Protein AF-A0A565BFU1-F1 (afdb_monomer_lite)

Foldseek 3Di:
DDDPVLVVVLVVLVVVLVCCCPVPVPDDPVVNVVSVVVNVVSVVVVDDPPPPPCVVVVVVVVVVVVVVD

pLDDT: mean 81.5, std 17.25, range [50.28, 98.5]

Structure (mmCIF, N/CA/C/O backbone):
data_AF-A0A565BFU1-F1
#
_entry.id   AF-A0A565BFU1-F1
#
loop_
_atom_site.group_PDB
_atom_site.id
_atom_site.type_symbol
_atom_site.label_atom_id
_atom_site.label_alt_id
_atom_site.label_comp_id
_atom_site.label_asym_id
_atom_site.label_entity_id
_atom_site.label_seq_id
_atom_site.pdbx_PDB_ins_code
_atom_site.Cartn_x
_atom_site.Cartn_y
_atom_site.Cartn_z
_atom_site.occupancy
_atom_site.B_iso_or_equiv
_atom_site.auth_seq_id
_atom_site.auth_comp_id
_atom_site.auth_asym_id
_atom_site.auth_atom_id
_atom_site.pdbx_PDB_model_num
ATOM 1 N N . MET A 1 1 ? 17.494 -1.138 -14.099 1.00 55.69 1 MET A N 1
ATOM 2 C CA . MET A 1 1 ? 17.957 -0.230 -13.030 1.00 55.69 1 MET A CA 1
ATOM 3 C C . MET A 1 1 ? 16.765 0.625 -12.661 1.00 55.69 1 MET A C 1
ATOM 5 O O . MET A 1 1 ? 16.290 1.325 -13.543 1.00 55.69 1 MET A O 1
ATOM 9 N N . SER A 1 2 ? 16.234 0.494 -11.446 1.00 65.94 2 SER A N 1
ATOM 10 C CA . SER A 1 2 ? 15.143 1.357 -10.973 1.00 65.94 2 SER A CA 1
ATOM 11 C C . SER A 1 2 ? 15.628 2.798 -10.909 1.00 65.94 2 SER A C 1
ATOM 13 O O . SER A 1 2 ? 16.764 3.048 -10.491 1.00 65.94 2 SER A O 1
ATOM 15 N N . SER A 1 3 ? 14.797 3.738 -11.340 1.00 81.44 3 SER A N 1
ATOM 16 C CA . SER A 1 3 ? 15.103 5.157 -11.206 1.00 81.44 3 SER A CA 1
ATOM 17 C C . SER A 1 3 ? 15.148 5.549 -9.724 1.00 81.44 3 SER A C 1
ATOM 19 O O . SER A 1 3 ? 1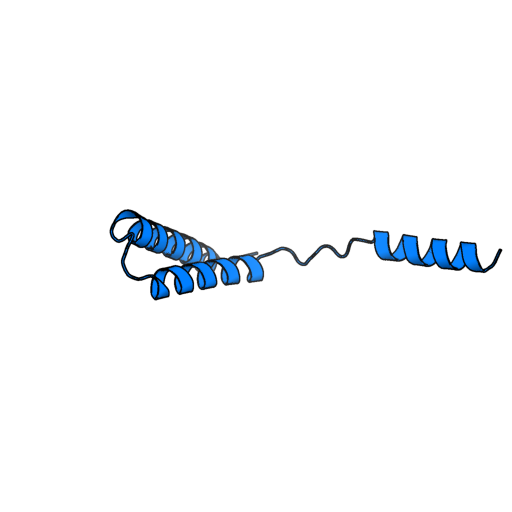4.437 4.991 -8.885 1.00 81.44 3 SER A O 1
ATOM 21 N N . THR A 1 4 ? 15.973 6.543 -9.386 1.00 85.00 4 THR A N 1
ATOM 22 C CA . THR A 1 4 ? 16.043 7.112 -8.026 1.00 85.00 4 THR A CA 1
ATOM 23 C C . THR A 1 4 ? 14.666 7.551 -7.523 1.00 85.00 4 THR A C 1
ATOM 25 O O . THR A 1 4 ? 14.376 7.462 -6.333 1.00 85.00 4 THR A O 1
ATOM 28 N N . TRP A 1 5 ? 13.805 7.996 -8.439 1.00 86.94 5 TRP A N 1
ATOM 29 C CA . TRP A 1 5 ? 12.451 8.435 -8.134 1.00 86.94 5 TRP A CA 1
ATOM 30 C C . TRP A 1 5 ? 11.530 7.277 -7.730 1.00 86.94 5 TRP A C 1
ATOM 32 O O . TRP A 1 5 ? 10.862 7.370 -6.703 1.00 86.94 5 TRP A O 1
ATOM 42 N N . GLU A 1 6 ? 11.547 6.162 -8.465 1.00 87.31 6 GLU A N 1
ATOM 43 C CA . GLU A 1 6 ? 10.764 4.961 -8.123 1.00 87.31 6 GLU A CA 1
ATOM 44 C C . GLU A 1 6 ? 11.193 4.364 -6.780 1.00 87.31 6 GLU A C 1
ATOM 46 O O . GLU A 1 6 ? 10.359 3.929 -5.986 1.00 87.31 6 GLU A O 1
ATOM 51 N N . MET A 1 7 ? 12.498 4.386 -6.498 1.00 87.81 7 MET A N 1
ATOM 52 C CA . MET A 1 7 ? 13.031 3.907 -5.226 1.00 87.81 7 MET A CA 1
ATOM 53 C C . MET A 1 7 ? 12.550 4.780 -4.057 1.00 87.81 7 MET A C 1
ATOM 55 O O . MET A 1 7 ? 12.111 4.243 -3.043 1.00 87.81 7 MET A O 1
ATOM 59 N N . GLY A 1 8 ? 12.544 6.108 -4.224 1.00 93.06 8 GLY A N 1
ATOM 60 C CA . GLY A 1 8 ? 11.977 7.038 -3.241 1.00 93.06 8 GLY A CA 1
ATOM 61 C C . GLY A 1 8 ? 10.481 6.814 -3.008 1.00 93.06 8 GLY A C 1
ATOM 62 O O . GLY A 1 8 ? 10.046 6.715 -1.865 1.00 93.06 8 GLY A O 1
ATOM 63 N N . LEU A 1 9 ? 9.706 6.639 -4.083 1.00 93.12 9 LEU A N 1
ATOM 64 C CA . LEU A 1 9 ? 8.277 6.313 -4.009 1.00 93.12 9 LEU A CA 1
ATOM 65 C C . LEU A 1 9 ? 8.001 5.014 -3.252 1.00 93.12 9 LEU A C 1
ATOM 67 O O . LEU A 1 9 ? 7.067 4.957 -2.452 1.00 93.12 9 LEU A O 1
ATOM 71 N N . MET A 1 10 ? 8.805 3.977 -3.493 1.00 93.81 10 MET A N 1
ATOM 72 C CA . MET A 1 10 ? 8.664 2.702 -2.799 1.00 93.81 10 MET A CA 1
ATOM 73 C C . MET A 1 10 ? 8.930 2.845 -1.295 1.00 93.81 10 MET A C 1
ATOM 75 O O . MET A 1 10 ? 8.182 2.277 -0.502 1.00 93.81 10 MET A O 1
ATOM 79 N N . GLU A 1 11 ? 9.972 3.578 -0.896 1.00 95.19 11 GLU A N 1
ATOM 80 C CA . GLU A 1 11 ? 10.277 3.786 0.526 1.00 95.19 11 GLU A CA 1
ATOM 81 C C . GLU A 1 11 ? 9.195 4.619 1.222 1.00 95.19 11 GLU A C 1
ATOM 83 O O . GLU A 1 11 ? 8.695 4.201 2.265 1.00 95.19 11 GLU A O 1
ATOM 88 N N . THR A 1 12 ? 8.725 5.707 0.603 1.00 96.88 12 THR A N 1
ATOM 89 C CA . THR A 1 12 ? 7.603 6.496 1.142 1.00 96.88 12 THR A CA 1
ATOM 90 C C . THR A 1 12 ? 6.336 5.655 1.292 1.00 96.88 12 THR A C 1
ATOM 92 O O . THR A 1 12 ? 5.666 5.718 2.319 1.00 96.88 12 THR A O 1
ATOM 95 N N . ALA A 1 13 ? 6.006 4.817 0.305 1.00 96.94 13 ALA A N 1
ATOM 96 C CA . ALA A 1 13 ? 4.843 3.942 0.409 1.00 96.94 13 ALA A CA 1
ATOM 97 C C . ALA A 1 13 ? 4.982 2.929 1.559 1.00 96.94 13 ALA A C 1
ATOM 99 O O . ALA A 1 13 ? 4.009 2.656 2.257 1.00 96.94 13 ALA A O 1
ATOM 100 N N . LYS A 1 14 ? 6.175 2.373 1.800 1.00 97.62 14 LYS A N 1
ATOM 101 C CA . LYS A 1 14 ? 6.387 1.466 2.940 1.00 97.62 14 LYS A CA 1
ATOM 102 C C . LYS A 1 14 ? 6.207 2.178 4.279 1.00 97.62 14 LYS A C 1
ATOM 104 O O . LYS A 1 14 ? 5.547 1.624 5.153 1.00 97.62 14 LYS A O 1
ATOM 109 N N . GLU A 1 15 ? 6.753 3.383 4.414 1.00 98.38 15 GLU A N 1
ATOM 110 C CA . GLU A 1 15 ? 6.636 4.189 5.634 1.00 98.38 15 GLU A CA 1
ATOM 111 C C . GLU A 1 15 ? 5.166 4.511 5.953 1.00 98.38 15 GLU A C 1
ATOM 113 O O . GLU A 1 15 ? 4.686 4.252 7.058 1.00 98.38 15 GLU A O 1
ATOM 118 N N . GLU A 1 16 ? 4.405 4.973 4.959 1.00 98.19 16 GLU A N 1
ATOM 119 C CA . GLU A 1 16 ? 2.968 5.242 5.105 1.00 98.19 16 GLU A CA 1
ATOM 120 C C . GLU A 1 16 ? 2.181 3.978 5.498 1.00 98.19 16 GLU A C 1
ATOM 122 O O . GLU A 1 16 ? 1.296 4.014 6.359 1.00 98.19 16 GLU A O 1
ATOM 127 N N . LEU A 1 17 ? 2.521 2.822 4.915 1.00 98.25 17 LEU A N 1
ATOM 128 C CA . LEU A 1 17 ? 1.893 1.552 5.280 1.00 98.25 17 LEU A CA 1
ATOM 129 C C . LEU A 1 17 ? 2.185 1.165 6.736 1.00 98.25 17 LEU A C 1
ATOM 131 O O . LEU A 1 17 ? 1.269 0.727 7.438 1.00 98.25 17 LEU A O 1
ATOM 135 N N . GLU A 1 18 ? 3.425 1.339 7.193 1.00 98.38 18 GLU A N 1
ATOM 136 C CA . GLU A 1 18 ? 3.833 1.062 8.573 1.00 98.38 18 GLU A CA 1
ATOM 137 C C . GLU A 1 18 ? 3.081 1.956 9.567 1.00 98.38 18 GLU A C 1
ATOM 139 O O . GLU A 1 18 ? 2.548 1.463 10.571 1.00 98.38 18 GLU A O 1
ATOM 144 N N . ILE A 1 19 ? 2.939 3.248 9.255 1.00 98.31 19 ILE A N 1
ATOM 145 C CA . ILE A 1 19 ? 2.139 4.190 10.049 1.00 98.31 19 ILE A CA 1
ATOM 146 C C . ILE A 1 19 ? 0.685 3.714 10.131 1.00 98.31 19 ILE A C 1
ATOM 148 O O . ILE A 1 19 ? 0.113 3.636 11.224 1.00 98.31 19 ILE A O 1
ATOM 152 N N . LEU A 1 20 ? 0.080 3.345 8.997 1.00 98.25 20 LEU A N 1
ATOM 153 C CA . LEU A 1 20 ? -1.305 2.868 8.950 1.00 98.25 20 LEU A CA 1
ATOM 154 C C . LEU A 1 20 ? -1.505 1.573 9.744 1.00 98.25 20 LEU A C 1
ATOM 156 O O . LEU A 1 20 ? -2.546 1.390 10.387 1.00 98.25 20 LEU A O 1
ATOM 160 N N . GLN A 1 21 ? -0.548 0.650 9.680 1.00 97.81 21 GLN A N 1
ATOM 161 C CA . GLN A 1 21 ? -0.604 -0.616 10.410 1.00 97.81 21 GLN A CA 1
ATOM 162 C C . GLN A 1 21 ? -0.445 -0.406 11.918 1.00 97.81 21 GLN A C 1
ATOM 164 O O . GLN A 1 21 ? -1.206 -0.996 12.685 1.00 97.81 21 GLN A O 1
ATOM 169 N N . THR A 1 22 ? 0.473 0.472 12.324 1.00 98.19 22 THR A N 1
ATOM 170 C CA . THR A 1 22 ? 0.818 0.708 13.731 1.00 98.19 22 THR A CA 1
ATOM 171 C C . THR A 1 22 ? -0.202 1.593 14.438 1.00 98.19 22 THR A C 1
ATOM 173 O O . THR A 1 22 ? -0.716 1.231 15.495 1.00 98.19 22 THR A O 1
ATOM 176 N N . GLN A 1 23 ? -0.530 2.751 13.860 1.00 98.31 23 GLN A N 1
ATOM 177 C CA . GLN A 1 23 ? -1.396 3.735 14.518 1.00 98.31 23 GLN A CA 1
ATOM 178 C C . GLN A 1 23 ? -2.883 3.428 14.333 1.00 98.31 23 GLN A C 1
ATOM 180 O O . GLN A 1 23 ? -3.711 3.801 15.164 1.00 98.31 23 GLN A O 1
ATOM 185 N N . TYR A 1 24 ? -3.243 2.736 13.250 1.00 97.38 24 TYR A N 1
ATOM 186 C CA . TYR A 1 24 ? -4.638 2.528 12.872 1.00 97.38 24 TYR A CA 1
ATOM 187 C C . TYR A 1 24 ? -4.954 1.071 12.516 1.00 97.38 24 TYR A C 1
ATOM 189 O O . TYR A 1 24 ? -5.543 0.824 11.460 1.00 97.38 24 TYR A O 1
ATOM 197 N N . PRO A 1 25 ? -4.626 0.079 13.364 1.00 95.56 25 PRO A N 1
ATOM 198 C CA . PRO A 1 25 ? -4.677 -1.344 13.008 1.00 95.56 25 PRO A CA 1
ATOM 199 C C . PRO A 1 25 ? -6.043 -1.792 12.463 1.00 95.56 25 PRO A C 1
ATOM 201 O O . PRO A 1 25 ? -6.095 -2.469 11.439 1.00 95.56 25 PRO A O 1
ATOM 204 N N . ASN A 1 26 ? -7.141 -1.297 13.041 1.00 97.69 26 ASN A N 1
ATOM 205 C CA . ASN A 1 26 ? -8.516 -1.663 12.668 1.00 97.69 26 ASN A CA 1
ATOM 206 C C . ASN A 1 26 ? -9.198 -0.674 11.703 1.00 97.69 26 ASN A C 1
ATOM 208 O O . ASN A 1 26 ? -10.414 -0.720 11.523 1.00 97.69 26 ASN A O 1
ATOM 212 N N . ARG A 1 27 ? -8.447 0.259 11.104 1.00 97.06 27 ARG A N 1
ATOM 213 C CA . ARG A 1 27 ? -8.972 1.218 10.121 1.00 97.06 27 ARG A CA 1
ATOM 214 C C . ARG A 1 27 ? -8.242 1.091 8.789 1.00 97.06 27 ARG A C 1
ATOM 216 O O . ARG A 1 27 ? -7.185 0.468 8.691 1.00 97.06 27 ARG A O 1
ATOM 223 N N . PHE A 1 28 ? -8.829 1.713 7.768 1.00 97.50 28 PHE A N 1
ATOM 224 C CA . PHE A 1 28 ? -8.217 1.900 6.452 1.00 97.50 28 PHE A CA 1
ATOM 225 C C . PHE A 1 28 ? -7.819 0.592 5.747 1.00 97.50 28 PHE A C 1
ATOM 227 O O . PHE A 1 28 ? -6.828 0.561 5.028 1.00 97.50 28 PHE A O 1
ATOM 234 N N . ALA A 1 29 ? -8.591 -0.487 5.930 1.00 97.69 29 ALA A N 1
ATOM 235 C CA . ALA A 1 29 ? -8.302 -1.794 5.330 1.00 97.69 29 ALA A CA 1
ATOM 236 C C . ALA A 1 29 ? -8.109 -1.714 3.805 1.00 97.69 29 ALA A C 1
ATOM 238 O O . ALA A 1 29 ? -7.126 -2.233 3.284 1.00 97.69 29 ALA A O 1
ATOM 239 N N . TYR A 1 30 ? -8.994 -0.988 3.112 1.00 97.88 30 TYR A N 1
ATOM 240 C CA . TYR A 1 30 ? -8.867 -0.751 1.673 1.00 97.88 30 TYR A CA 1
ATOM 241 C C . TYR A 1 30 ? -7.567 -0.031 1.320 1.00 97.88 30 TYR A C 1
ATOM 243 O O . TYR A 1 30 ? -6.811 -0.529 0.498 1.00 97.88 30 TYR A O 1
ATOM 251 N N . LEU A 1 31 ? -7.259 1.081 1.991 1.00 97.88 31 LEU A N 1
ATOM 252 C CA . LEU A 1 31 ? -6.044 1.854 1.724 1.00 97.88 31 LEU A CA 1
ATOM 253 C C . LEU A 1 31 ? -4.771 1.030 1.966 1.00 97.88 31 LEU A C 1
ATOM 255 O O . LEU A 1 31 ? -3.866 1.054 1.144 1.00 97.88 31 LEU A O 1
ATOM 259 N N . LYS A 1 32 ? -4.717 0.250 3.053 1.00 98.50 32 LYS A N 1
ATOM 260 C CA . LYS A 1 32 ? -3.593 -0.658 3.340 1.00 98.50 32 LYS A CA 1
ATOM 261 C C . LYS A 1 32 ? -3.418 -1.719 2.255 1.00 98.50 32 LYS A C 1
ATOM 263 O O . LYS A 1 32 ? -2.289 -2.046 1.895 1.00 98.50 32 LYS A O 1
ATOM 268 N N . SER A 1 33 ? -4.521 -2.275 1.754 1.00 98.12 33 SER A N 1
ATOM 269 C CA . SER A 1 33 ? -4.499 -3.250 0.658 1.00 98.12 33 SER A CA 1
ATOM 270 C C . SER A 1 33 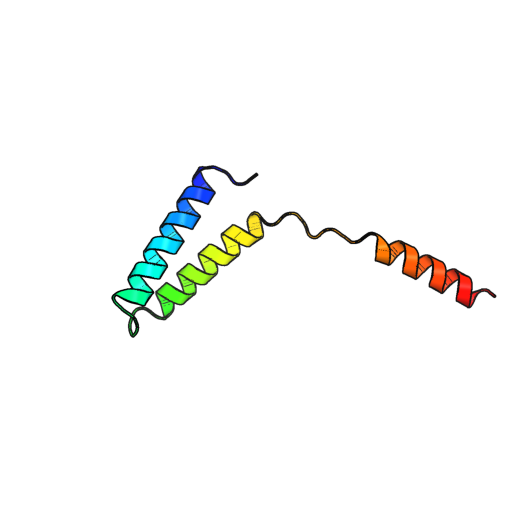? -4.004 -2.615 -0.642 1.00 98.12 33 SER A C 1
ATOM 272 O O . SER A 1 33 ? -3.204 -3.214 -1.365 1.00 98.12 33 SER A O 1
ATOM 274 N N . ASP A 1 34 ? -4.452 -1.394 -0.925 1.00 98.00 34 ASP A N 1
ATOM 275 C CA . ASP A 1 34 ? -4.081 -0.666 -2.135 1.00 98.00 34 ASP A CA 1
ATOM 276 C C . ASP A 1 34 ? -2.601 -0.269 -2.117 1.00 98.00 34 ASP A C 1
ATOM 278 O O . ASP A 1 34 ? -1.893 -0.485 -3.101 1.00 98.00 34 ASP A O 1
ATOM 282 N N . LEU A 1 35 ? -2.097 0.192 -0.965 1.00 97.44 35 LEU A N 1
ATOM 283 C CA . LEU A 1 35 ? -0.679 0.496 -0.772 1.00 97.44 35 LEU A CA 1
ATOM 284 C C . LEU A 1 35 ? 0.207 -0.745 -0.918 1.00 97.44 35 LEU A C 1
ATOM 286 O O . LEU A 1 35 ? 1.229 -0.691 -1.597 1.00 97.44 35 LEU A O 1
ATOM 290 N N . ASN A 1 36 ? -0.192 -1.880 -0.332 1.00 97.44 36 ASN A N 1
ATOM 291 C CA . ASN A 1 36 ? 0.526 -3.144 -0.527 1.00 97.44 36 ASN A CA 1
ATOM 292 C C . ASN A 1 36 ? 0.585 -3.522 -2.009 1.00 97.44 36 ASN A C 1
ATOM 294 O O . ASN A 1 36 ? 1.652 -3.844 -2.524 1.00 97.44 36 ASN A O 1
ATOM 298 N N . SER A 1 37 ? -0.548 -3.425 -2.708 1.00 96.81 37 SER A N 1
ATOM 299 C CA . SER A 1 37 ? -0.621 -3.728 -4.139 1.00 96.81 37 SER A CA 1
ATOM 300 C C . SER A 1 37 ? 0.263 -2.789 -4.962 1.00 96.81 37 SER A C 1
ATOM 302 O O . SER A 1 37 ? 0.931 -3.223 -5.898 1.00 96.81 37 SER A O 1
ATOM 304 N N . PHE A 1 38 ? 0.296 -1.504 -4.605 1.00 95.62 38 PHE A N 1
ATOM 305 C CA . PHE A 1 38 ? 1.170 -0.512 -5.222 1.00 95.62 38 PHE A CA 1
ATOM 306 C C . PHE A 1 38 ? 2.656 -0.859 -5.041 1.00 95.62 38 PHE A C 1
ATOM 308 O O . PHE A 1 38 ? 3.389 -0.907 -6.028 1.00 95.62 38 PHE A O 1
ATOM 315 N N . ILE A 1 39 ? 3.081 -1.195 -3.819 1.00 94.81 39 ILE A N 1
ATOM 316 C CA . ILE A 1 39 ? 4.464 -1.602 -3.516 1.00 94.81 39 ILE A CA 1
ATOM 317 C C . ILE A 1 39 ? 4.845 -2.887 -4.270 1.00 94.81 39 ILE A C 1
ATOM 319 O O . ILE A 1 39 ? 5.952 -2.987 -4.801 1.00 94.81 39 ILE A O 1
ATOM 323 N N . SER A 1 40 ? 3.938 -3.867 -4.341 1.00 93.06 40 SER A N 1
ATOM 324 C CA . SER A 1 40 ? 4.165 -5.114 -5.082 1.00 93.06 40 SER A CA 1
ATOM 325 C C . SER A 1 40 ? 4.397 -4.871 -6.572 1.00 93.06 40 SER A C 1
ATOM 327 O O . SER A 1 40 ? 5.344 -5.429 -7.121 1.00 93.06 40 SER A O 1
ATOM 329 N N . ARG A 1 41 ? 3.590 -4.008 -7.203 1.00 91.81 41 ARG A N 1
ATOM 330 C CA . ARG A 1 41 ? 3.742 -3.655 -8.625 1.00 91.81 41 ARG A CA 1
ATOM 331 C C . ARG A 1 41 ? 5.081 -2.978 -8.904 1.00 91.81 41 ARG A C 1
ATOM 333 O O . ARG A 1 41 ? 5.809 -3.423 -9.781 1.00 91.81 41 ARG A O 1
ATOM 340 N N . LEU A 1 42 ? 5.461 -1.999 -8.078 1.00 88.31 42 LEU A N 1
ATOM 341 C CA . LEU A 1 42 ? 6.770 -1.344 -8.192 1.00 88.31 42 LEU A CA 1
ATOM 342 C C . LEU A 1 42 ? 7.932 -2.341 -8.087 1.00 88.31 42 LEU A C 1
ATOM 344 O O . LEU A 1 42 ? 8.935 -2.215 -8.780 1.00 88.31 42 LEU A O 1
ATOM 348 N N . ARG A 1 43 ? 7.815 -3.358 -7.227 1.00 84.94 43 ARG A N 1
ATOM 349 C CA . ARG A 1 43 ? 8.829 -4.415 -7.127 1.00 84.94 43 ARG A CA 1
ATOM 350 C C . ARG A 1 43 ? 8.888 -5.303 -8.364 1.00 84.94 43 ARG A C 1
ATOM 352 O O . ARG A 1 43 ? 9.986 -5.684 -8.758 1.00 84.94 43 ARG A O 1
ATOM 359 N N . GLU A 1 44 ? 7.741 -5.663 -8.927 1.00 84.00 44 GLU A N 1
ATOM 360 C CA . GLU A 1 44 ? 7.653 -6.528 -10.105 1.00 84.00 44 GLU A CA 1
ATOM 361 C C . GLU A 1 44 ? 8.207 -5.839 -11.357 1.00 84.00 44 GLU A C 1
ATOM 363 O O . GLU A 1 44 ? 9.021 -6.435 -12.061 1.00 84.00 44 GLU A O 1
ATOM 368 N N . ASP A 1 45 ? 7.902 -4.552 -11.548 1.00 77.50 45 ASP A N 1
ATOM 369 C CA . ASP A 1 45 ? 8.455 -3.720 -12.631 1.00 77.50 45 ASP A CA 1
ATOM 370 C C . ASP A 1 45 ? 9.991 -3.591 -12.563 1.00 77.50 45 ASP A C 1
ATOM 372 O O . ASP A 1 45 ? 10.666 -3.236 -13.534 1.00 77.50 45 ASP A O 1
ATOM 376 N N . HIS A 1 46 ? 10.572 -3.896 -11.404 1.00 71.88 46 HIS A N 1
ATOM 377 C CA . HIS A 1 46 ? 12.010 -3.872 -11.154 1.00 71.88 46 HIS A CA 1
ATOM 378 C C . HIS A 1 46 ? 12.624 -5.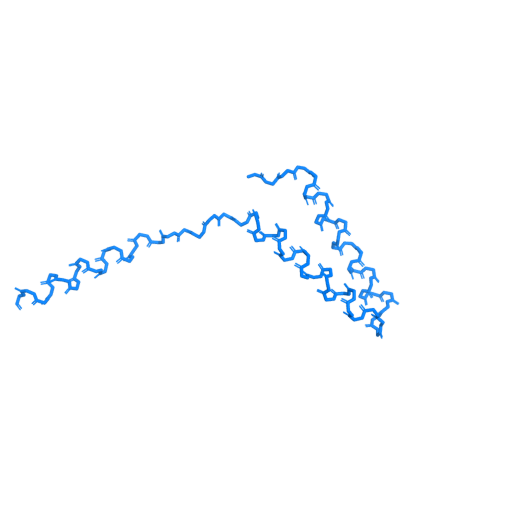252 -10.941 1.00 71.88 46 HIS A C 1
ATOM 380 O O . HIS A 1 46 ? 13.840 -5.354 -10.730 1.00 71.88 46 HIS A O 1
ATOM 386 N N . ALA A 1 47 ? 11.820 -6.313 -11.003 1.00 66.12 47 ALA A N 1
ATOM 387 C CA . ALA A 1 47 ? 12.337 -7.659 -10.917 1.00 66.12 47 ALA A CA 1
ATOM 388 C C . ALA A 1 47 ? 13.238 -7.910 -12.136 1.00 66.12 47 ALA A C 1
ATOM 390 O O . ALA A 1 47 ? 12.874 -7.563 -13.266 1.00 66.12 47 ALA A O 1
ATOM 391 N N . PRO A 1 48 ? 14.433 -8.500 -11.952 1.00 66.38 48 PRO A N 1
ATOM 392 C CA . PRO A 1 48 ? 15.176 -8.998 -13.094 1.00 66.38 48 PRO A CA 1
ATOM 393 C C . PRO A 1 48 ? 14.257 -9.948 -13.873 1.00 66.38 48 PRO A C 1
ATOM 395 O O . PRO A 1 48 ? 13.529 -10.722 -13.239 1.00 66.38 48 PRO A O 1
ATOM 398 N N . PRO A 1 49 ? 14.265 -9.894 -15.219 1.00 67.50 49 PRO A N 1
ATOM 399 C CA . PRO A 1 49 ? 13.406 -10.751 -16.018 1.00 67.50 49 PRO A CA 1
ATOM 400 C C . PRO A 1 49 ? 13.599 -12.196 -15.559 1.00 67.50 49 PRO A C 1
ATOM 402 O O . PRO A 1 49 ? 14.740 -12.574 -15.243 1.00 67.50 49 PRO A O 1
ATOM 405 N N . PRO A 1 50 ? 12.516 -12.993 -15.483 1.00 66.69 50 PRO A N 1
ATOM 406 C CA . PRO A 1 50 ? 12.623 -14.375 -15.064 1.00 66.69 50 PRO A CA 1
ATOM 407 C C . PRO A 1 50 ? 13.714 -15.017 -15.907 1.00 66.69 50 PRO A C 1
ATOM 409 O O . PRO A 1 50 ? 13.648 -15.015 -17.139 1.00 66.69 50 PRO A O 1
ATOM 412 N N . ARG A 1 51 ? 14.773 -15.493 -15.240 1.00 61.72 51 ARG A N 1
ATOM 413 C CA . ARG A 1 51 ? 15.813 -16.266 -15.904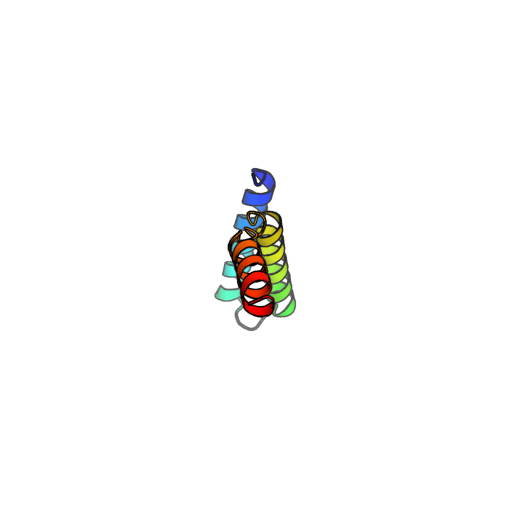 1.00 61.72 51 ARG A CA 1
ATOM 414 C C . ARG A 1 51 ? 15.088 -17.466 -16.485 1.00 61.72 51 ARG A C 1
ATOM 416 O O . ARG A 1 51 ? 14.707 -18.365 -15.740 1.00 61.72 51 ARG A O 1
ATOM 423 N N . VAL A 1 52 ? 14.849 -17.455 -17.793 1.00 58.09 52 VAL A N 1
ATOM 424 C CA . VAL A 1 52 ? 14.500 -18.661 -18.530 1.00 58.09 52 VAL A CA 1
ATOM 425 C C . VAL A 1 52 ? 15.644 -19.628 -18.272 1.00 58.09 52 VAL A C 1
ATOM 427 O O . VAL A 1 52 ? 16.727 -19.490 -18.837 1.00 58.09 52 VAL A O 1
ATOM 430 N N . SER A 1 53 ? 15.454 -20.525 -17.303 1.00 55.38 53 SER A N 1
ATOM 431 C CA . SER A 1 53 ? 16.455 -21.533 -16.993 1.00 55.38 53 SER A CA 1
ATOM 432 C C . SER A 1 53 ? 16.625 -22.374 -18.250 1.00 55.38 53 SER A C 1
ATOM 434 O O . SER A 1 53 ? 15.675 -23.012 -18.713 1.00 55.38 53 SER A O 1
ATOM 436 N N . SER A 1 54 ? 17.821 -22.338 -18.835 1.00 58.06 54 SER A N 1
ATOM 437 C CA . SER A 1 54 ? 18.164 -23.054 -20.068 1.00 58.06 54 SER A CA 1
ATOM 438 C C . SER A 1 54 ? 18.046 -24.579 -19.939 1.00 58.06 54 SER A C 1
ATOM 440 O O . SER A 1 54 ? 18.168 -25.284 -20.938 1.00 58.06 54 SER A O 1
ATOM 442 N N . ASP A 1 55 ? 17.757 -25.102 -18.745 1.00 57.28 55 ASP A N 1
ATOM 443 C CA . ASP A 1 55 ? 17.536 -26.529 -18.485 1.00 57.28 55 ASP A CA 1
ATOM 444 C C . ASP A 1 55 ? 16.314 -27.118 -19.206 1.00 57.28 55 ASP A C 1
ATOM 446 O O . ASP A 1 55 ? 16.276 -28.318 -19.497 1.00 57.28 55 ASP A O 1
ATOM 450 N N . VAL A 1 56 ? 15.321 -26.298 -19.574 1.00 56.62 56 VAL A N 1
ATOM 451 C CA . VAL A 1 56 ? 14.157 -26.796 -20.332 1.00 56.62 56 VAL A CA 1
ATOM 452 C C . VAL A 1 56 ? 14.560 -27.242 -21.744 1.00 56.62 56 VAL A C 1
ATOM 454 O O . VAL A 1 56 ? 14.003 -28.210 -22.265 1.00 56.62 56 VAL A O 1
ATOM 457 N N . VAL A 1 57 ? 15.562 -26.596 -22.352 1.00 56.62 57 VAL A N 1
ATOM 458 C CA . VAL A 1 57 ? 16.027 -26.951 -23.704 1.00 56.62 57 VAL A CA 1
ATOM 459 C C . VAL A 1 57 ? 16.776 -28.284 -23.686 1.00 56.62 57 VAL A C 1
ATOM 461 O O . VAL A 1 57 ? 16.549 -29.122 -24.558 1.00 56.62 57 VAL A O 1
ATOM 464 N N . LEU A 1 58 ? 17.594 -28.533 -22.657 1.00 54.88 58 LEU A N 1
ATOM 465 C CA . LEU A 1 58 ? 18.345 -29.787 -22.537 1.00 54.88 58 LEU A CA 1
ATOM 466 C C . LEU A 1 58 ? 17.414 -30.990 -22.309 1.00 54.88 58 LEU A C 1
ATOM 468 O O . LEU A 1 58 ? 17.617 -32.062 -22.877 1.00 54.88 58 LEU A O 1
ATOM 472 N N . THR A 1 59 ? 16.347 -30.795 -21.530 1.00 56.53 59 THR A N 1
ATOM 473 C CA . THR A 1 59 ? 15.403 -31.870 -21.193 1.00 56.53 59 THR A CA 1
ATOM 474 C C . THR A 1 59 ? 14.562 -32.289 -22.404 1.00 56.53 59 THR A C 1
ATOM 476 O O . THR A 1 59 ? 14.349 -33.482 -22.622 1.00 56.53 59 THR A O 1
ATOM 479 N N . GLN A 1 60 ? 14.126 -31.341 -23.245 1.00 58.97 60 GLN A N 1
ATOM 480 C CA . GLN A 1 60 ? 13.388 -31.681 -24.470 1.00 58.97 60 GLN A CA 1
ATOM 481 C C . GLN A 1 60 ? 14.241 -32.457 -25.481 1.00 58.97 60 GLN A C 1
ATOM 483 O O . GLN A 1 60 ? 13.723 -33.356 -26.144 1.00 58.97 60 GLN A O 1
ATOM 488 N N . GLU A 1 61 ? 15.535 -32.150 -25.585 1.00 59.06 61 GLU A N 1
ATOM 489 C CA . GLU A 1 61 ? 16.429 -32.833 -26.524 1.00 59.06 61 GLU A CA 1
ATOM 490 C C . GLU A 1 61 ? 16.748 -34.271 -26.080 1.00 59.06 61 GLU A C 1
ATOM 492 O O . GLU A 1 61 ? 16.716 -35.201 -26.888 1.00 59.06 61 GLU A O 1
ATOM 497 N N . ILE A 1 62 ? 16.945 -34.493 -24.775 1.00 63.97 62 ILE A N 1
ATOM 498 C CA . ILE A 1 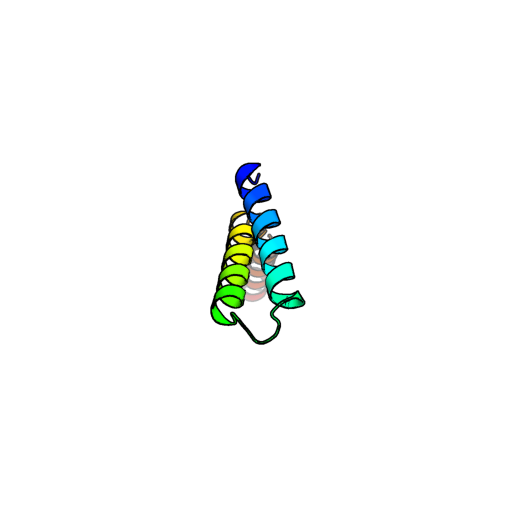62 ? 17.143 -35.836 -24.206 1.00 63.97 62 ILE A CA 1
ATOM 499 C C . ILE A 1 62 ? 15.878 -36.695 -24.376 1.00 63.97 62 ILE A C 1
ATOM 501 O O . ILE A 1 62 ? 15.968 -37.853 -24.786 1.00 63.97 62 ILE A O 1
ATOM 505 N N . LEU A 1 63 ? 14.688 -36.130 -24.142 1.00 62.78 63 LEU A N 1
ATOM 506 C CA . LEU A 1 63 ? 13.418 -36.847 -24.318 1.00 62.78 63 LEU A CA 1
ATOM 507 C C . LEU A 1 63 ? 13.137 -37.209 -25.784 1.00 62.78 63 LEU A C 1
ATOM 509 O O . LEU A 1 63 ? 12.591 -38.281 -26.056 1.00 62.78 63 LEU A O 1
ATOM 513 N N . LYS A 1 64 ? 13.545 -36.364 -26.741 1.00 63.38 64 LYS A N 1
ATOM 514 C CA . LYS A 1 64 ? 13.487 -36.702 -28.173 1.00 63.38 64 LYS A CA 1
ATOM 515 C C . LYS A 1 64 ? 14.450 -37.833 -28.530 1.00 63.38 64 LYS A C 1
ATOM 517 O O . LYS A 1 64 ? 14.066 -38.723 -29.286 1.00 63.38 64 LYS A O 1
ATOM 522 N N . LYS A 1 65 ? 15.656 -37.842 -27.951 1.00 62.31 65 LYS A N 1
ATOM 523 C CA . LYS A 1 65 ? 16.663 -38.889 -28.186 1.00 62.31 65 LYS A CA 1
ATOM 524 C C . LYS A 1 65 ? 16.236 -40.256 -27.637 1.00 62.31 65 LYS A C 1
ATOM 526 O O . LYS A 1 65 ? 16.472 -41.265 -28.291 1.00 62.31 65 LYS A O 1
ATOM 531 N N . ILE A 1 66 ? 15.566 -40.295 -26.483 1.00 61.75 66 ILE A N 1
ATOM 532 C CA . ILE A 1 66 ? 15.081 -41.547 -25.870 1.00 61.75 66 ILE A CA 1
ATOM 533 C C . ILE A 1 66 ? 13.931 -42.169 -26.676 1.00 61.75 66 ILE A C 1
ATOM 535 O O . ILE A 1 66 ? 13.797 -43.385 -26.716 1.00 61.75 66 ILE A O 1
ATOM 539 N N . LYS A 1 67 ? 13.112 -41.361 -27.359 1.00 57.81 67 LYS A N 1
ATOM 540 C CA . LYS A 1 67 ? 11.961 -41.858 -28.134 1.00 57.81 67 LYS A CA 1
ATOM 541 C C . LYS A 1 67 ? 12.325 -42.382 -29.535 1.00 57.81 67 LYS A C 1
ATOM 543 O O . LYS A 1 67 ? 11.454 -42.903 -30.225 1.00 57.81 67 LYS A O 1
ATOM 548 N N . GLN A 1 68 ? 13.577 -42.214 -29.963 1.00 53.88 68 GLN A N 1
ATOM 549 C CA . GLN A 1 68 ? 14.093 -42.679 -31.258 1.00 53.88 68 GLN A CA 1
ATOM 550 C C . GLN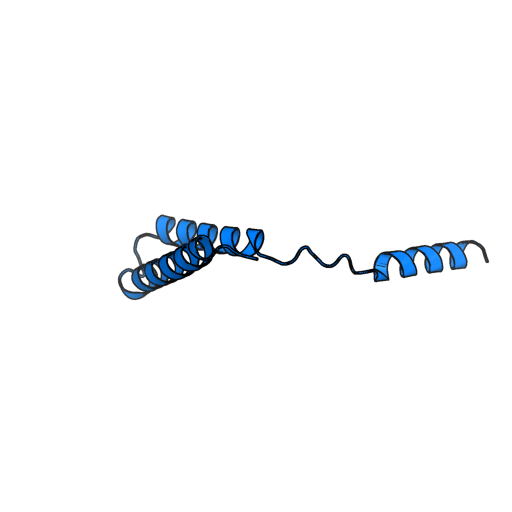 A 1 68 ? 15.046 -43.882 -31.151 1.00 53.88 68 GLN A C 1
ATOM 552 O O . GLN A 1 68 ? 15.609 -44.274 -32.173 1.00 53.88 68 GLN A O 1
ATOM 557 N N . SER A 1 69 ? 15.232 -44.458 -29.957 1.00 50.28 69 SER A N 1
ATOM 558 C CA . SER A 1 69 ? 16.094 -45.626 -29.739 1.00 50.28 69 SER A CA 1
ATOM 559 C C . SER A 1 69 ? 15.317 -46.878 -29.366 1.00 50.28 69 SER A C 1
ATOM 561 O O . SER A 1 69 ? 14.202 -46.751 -28.815 1.00 50.28 69 SER A O 1
#

Secondary structure (DSSP, 8-state):
---HHHHHHHHHHHHHHHHHHHH-TTS-HHHHHHHHHHHHHHHHTTSPPP---THHHHHHHHHHHHTT-

Sequence (69 aa):
MSSTWEMGLMETAKEELEILQTQYPNRFAYLKSDLNSFISRLREDHAPPPRVSSDVVLTQEILKKIKQS

Radius of gyration: 21.55 Å; chains: 1; bounding box: 27×54×46 Å

Organism: NCBI:txid586526